Protein AF-A0A7X1ZJY3-F1 (afdb_monomer_lite)

Foldseek 3Di:
DVPLVVLVVLVVVCVVDLQDEEEDEDDDDLVVLLVSQVVSVVSVNHDDPSYAYEYEPPDPVCVVCVVSNVVSPHPYYDD

Sequence (79 aa):
MSFTLEIEAIRKVRGKYKNLRVMIPFVRTVDELARTVKIMESEGLKRSQDFKIWMMAEVPSNFIILEKFLEVGIDGISI

pLDDT: mean 85.09, std 5.5, range [47.81, 90.62]

Secondary structure (DSSP, 8-state):
-HHHHHHHHHHHHHHH-TT--EEE-S---HHHHHHHHHHHHHTT---BTTB-EEEE--SHHHHHTHHHHHHTT-SEEE-

Structure (mmCIF, N/CA/C/O backbone):
data_AF-A0A7X1ZJY3-F1
#
_entry.id   AF-A0A7X1ZJY3-F1
#
loop_
_atom_site.group_PDB
_atom_site.id
_atom_site.type_symbol
_atom_site.label_atom_id
_atom_site.label_alt_id
_atom_site.label_comp_id
_atom_site.label_asym_id
_atom_site.label_entity_id
_atom_site.label_seq_id
_atom_site.pdbx_PDB_ins_code
_atom_site.Cartn_x
_atom_site.Cartn_y
_atom_site.Cartn_z
_atom_site.occupancy
_atom_site.B_iso_or_equiv
_atom_site.auth_seq_id
_atom_site.auth_comp_id
_atom_site.auth_asym_id
_atom_site.auth_atom_id
_atom_site.pdbx_PDB_model_num
ATOM 1 N N . MET A 1 1 ? 15.281 0.131 12.009 1.00 47.81 1 MET A N 1
ATOM 2 C CA . MET A 1 1 ? 14.762 0.821 13.210 1.00 47.81 1 MET A CA 1
ATOM 3 C C . MET A 1 1 ? 13.782 1.956 12.874 1.00 47.81 1 MET A C 1
ATOM 5 O O . MET A 1 1 ? 12.770 2.019 13.548 1.00 47.81 1 MET A O 1
ATOM 9 N N . SER A 1 2 ? 13.990 2.781 11.829 1.00 72.19 2 SER A N 1
ATOM 10 C CA . SER A 1 2 ? 13.035 3.863 11.462 1.00 72.19 2 SER A CA 1
ATOM 11 C C . SER A 1 2 ? 11.660 3.353 10.999 1.00 72.19 2 SER A C 1
ATOM 13 O O . SER A 1 2 ? 10.638 3.727 11.560 1.00 72.19 2 SER A O 1
ATOM 15 N N . PHE A 1 3 ? 11.630 2.416 10.042 1.00 77.69 3 PHE A N 1
ATOM 16 C CA . PHE A 1 3 ? 10.383 2.016 9.373 1.00 77.69 3 PHE A CA 1
ATOM 17 C C . PHE A 1 3 ? 9.364 1.316 10.292 1.00 77.69 3 PHE A C 1
ATOM 19 O O . PHE A 1 3 ? 8.167 1.568 10.212 1.00 77.69 3 PHE A O 1
ATOM 26 N N . THR A 1 4 ? 9.825 0.480 11.227 1.00 80.50 4 THR A N 1
ATOM 27 C CA . THR A 1 4 ? 8.947 -0.191 12.201 1.00 80.50 4 THR A CA 1
ATOM 28 C C . THR A 1 4 ? 8.272 0.805 13.149 1.00 80.50 4 THR A C 1
ATOM 30 O O . THR A 1 4 ? 7.096 0.650 13.466 1.00 80.50 4 THR A O 1
ATOM 33 N N . LEU A 1 5 ? 8.979 1.865 13.562 1.00 85.75 5 LEU A N 1
ATOM 34 C CA . LEU A 1 5 ? 8.413 2.918 14.414 1.00 85.75 5 LEU A CA 1
ATOM 35 C C . LEU A 1 5 ? 7.366 3.750 13.662 1.00 85.75 5 LEU A C 1
ATOM 37 O O . LEU A 1 5 ? 6.327 4.093 14.229 1.00 85.75 5 LEU A O 1
ATOM 41 N N . GLU A 1 6 ? 7.605 4.032 12.378 1.00 85.88 6 GLU A N 1
ATOM 42 C CA . GLU A 1 6 ? 6.628 4.692 11.501 1.00 85.88 6 GLU A CA 1
ATOM 43 C C . GLU A 1 6 ? 5.361 3.839 11.349 1.00 85.88 6 GLU A C 1
ATOM 45 O O . GLU A 1 6 ? 4.247 4.343 11.518 1.00 85.88 6 GLU A O 1
ATOM 50 N N . ILE A 1 7 ? 5.515 2.530 11.127 1.00 87.19 7 ILE A N 1
ATOM 51 C CA . ILE A 1 7 ? 4.393 1.587 11.074 1.00 87.19 7 ILE A CA 1
ATOM 52 C C . ILE A 1 7 ? 3.629 1.557 12.404 1.00 87.19 7 ILE A C 1
ATOM 54 O O . ILE A 1 7 ? 2.395 1.608 12.408 1.00 87.19 7 ILE A O 1
ATOM 58 N N . GLU A 1 8 ? 4.324 1.519 13.541 1.00 87.38 8 GLU A N 1
ATOM 59 C CA . GLU A 1 8 ? 3.67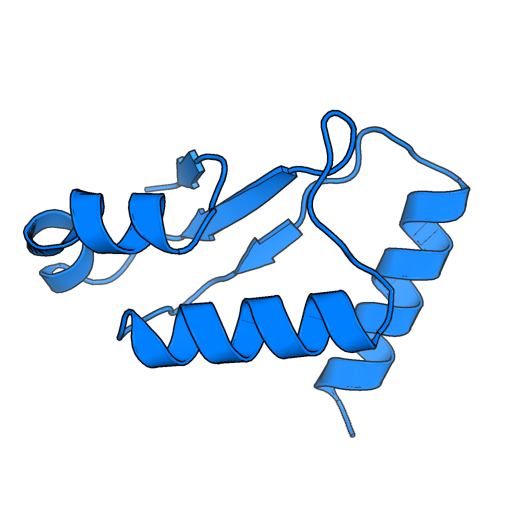6 1.524 14.853 1.00 87.38 8 GLU A CA 1
ATOM 60 C C . GLU A 1 8 ? 2.862 2.810 15.077 1.00 87.38 8 GLU A C 1
ATOM 62 O O . GLU A 1 8 ? 1.732 2.758 15.581 1.00 87.38 8 GLU A O 1
ATOM 67 N N . ALA A 1 9 ? 3.397 3.960 14.660 1.00 88.75 9 ALA A N 1
ATOM 68 C CA . ALA A 1 9 ? 2.695 5.237 14.714 1.00 88.75 9 ALA A CA 1
ATOM 69 C C . ALA A 1 9 ? 1.428 5.216 13.844 1.00 88.75 9 ALA A C 1
ATOM 71 O O . ALA A 1 9 ? 0.342 5.550 14.328 1.00 88.75 9 ALA A O 1
ATOM 72 N N . ILE A 1 10 ? 1.529 4.736 12.602 1.00 88.06 10 ILE A N 1
ATOM 73 C CA . ILE A 1 10 ? 0.383 4.576 11.694 1.00 88.06 10 ILE A CA 1
ATOM 74 C C . ILE A 1 10 ? -0.664 3.639 12.308 1.00 88.06 10 ILE A C 1
ATOM 76 O O . ILE A 1 10 ? -1.857 3.942 12.274 1.00 88.06 10 ILE A O 1
ATOM 80 N N . ARG A 1 11 ? -0.246 2.532 12.931 1.00 87.06 11 ARG A N 1
ATOM 81 C CA . ARG A 1 11 ? -1.146 1.579 13.599 1.00 87.06 11 ARG A CA 1
ATOM 82 C C . ARG A 1 11 ? -1.913 2.229 14.750 1.00 87.06 11 ARG A C 1
ATOM 84 O O . ARG A 1 11 ? -3.123 2.025 14.867 1.00 87.06 11 ARG A O 1
ATOM 91 N N . LYS A 1 12 ? -1.248 3.054 15.566 1.00 89.06 12 LYS A N 1
ATOM 92 C CA . LYS A 1 12 ? -1.894 3.825 16.645 1.00 89.06 12 LYS A CA 1
ATOM 93 C C . LYS A 1 12 ? -2.930 4.809 16.098 1.00 89.06 12 LYS A C 1
ATOM 95 O O . LYS A 1 12 ? -4.026 4.902 16.650 1.00 89.06 12 LYS A O 1
ATOM 100 N N . VAL A 1 13 ? -2.615 5.514 15.008 1.00 89.25 13 VAL A N 1
ATOM 101 C CA . VAL A 1 13 ? -3.544 6.461 14.364 1.00 89.25 13 VAL A CA 1
ATOM 102 C C . VAL A 1 13 ? -4.721 5.721 13.727 1.00 89.25 13 VAL A C 1
ATOM 104 O O . VAL A 1 13 ? -5.863 6.128 13.934 1.00 89.25 13 VAL A O 1
ATOM 107 N N . ARG A 1 14 ? -4.480 4.590 13.053 1.00 85.56 14 ARG A N 1
ATOM 108 C CA . ARG A 1 14 ? -5.525 3.719 12.484 1.00 85.56 14 ARG A CA 1
ATOM 109 C C . ARG A 1 14 ? -6.507 3.222 13.547 1.00 85.56 14 ARG A C 1
ATOM 111 O O . ARG A 1 14 ? -7.697 3.117 13.272 1.00 85.56 14 ARG A O 1
ATOM 118 N N . GLY A 1 15 ? -6.030 2.954 14.764 1.00 85.06 15 GLY A N 1
ATOM 119 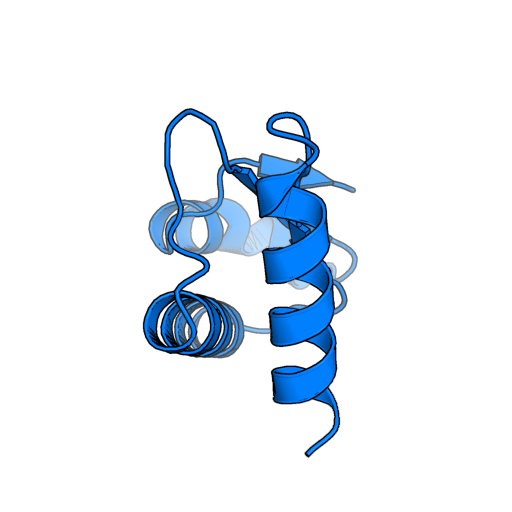C CA . GLY A 1 15 ? -6.892 2.585 15.891 1.00 85.06 15 GLY A CA 1
ATOM 120 C C . GLY A 1 15 ? -7.917 3.665 16.266 1.00 85.06 15 GLY A C 1
ATOM 121 O O . GLY A 1 15 ? -8.981 3.335 16.781 1.00 85.06 15 GLY A O 1
ATOM 122 N N . LYS A 1 16 ? -7.625 4.941 15.982 1.00 88.12 16 LYS A N 1
ATOM 123 C CA . LYS A 1 16 ? -8.523 6.081 16.236 1.00 88.12 16 LYS A CA 1
ATOM 124 C C . LYS A 1 16 ? -9.292 6.532 14.990 1.00 88.12 16 LYS A C 1
ATOM 126 O O . LYS A 1 16 ? -10.424 6.987 15.111 1.00 88.12 16 LYS A O 1
ATOM 131 N N . TYR A 1 17 ? -8.692 6.397 13.808 1.00 87.19 17 TYR A N 1
ATOM 132 C CA . TYR A 1 17 ? -9.215 6.904 12.541 1.00 87.19 17 TYR A CA 1
ATOM 133 C C . TYR A 1 17 ? -9.235 5.804 11.477 1.00 87.19 17 TYR A C 1
ATOM 135 O O . TYR A 1 17 ? -8.196 5.394 10.958 1.00 87.19 17 TYR A O 1
ATOM 143 N N . LYS A 1 18 ? -10.438 5.351 11.108 1.00 83.00 18 LYS A N 1
ATOM 144 C CA . LYS A 1 18 ? -10.635 4.311 10.083 1.00 83.00 18 LYS A CA 1
ATOM 145 C C . LYS A 1 18 ? -10.471 4.813 8.647 1.00 83.00 18 LYS A C 1
ATOM 147 O O . LYS A 1 18 ? -10.368 4.012 7.737 1.00 83.00 18 LYS A O 1
ATOM 152 N N . ASN A 1 19 ? -10.449 6.125 8.428 1.00 85.81 19 ASN A N 1
ATOM 153 C CA . ASN A 1 19 ? -10.265 6.735 7.109 1.00 85.81 19 ASN A CA 1
ATOM 154 C C . ASN A 1 19 ? -8.786 6.922 6.726 1.00 85.81 19 ASN A C 1
ATOM 156 O O . ASN A 1 19 ? -8.502 7.502 5.676 1.00 85.81 19 ASN A O 1
ATOM 160 N N . LEU A 1 20 ? -7.853 6.465 7.566 1.00 86.56 20 LEU A N 1
ATOM 161 C CA . LEU A 1 20 ? -6.426 6.567 7.299 1.00 86.56 20 LEU A CA 1
ATOM 162 C C . LEU A 1 20 ? -6.033 5.673 6.117 1.00 86.56 20 LEU A C 1
ATOM 164 O O . LEU A 1 20 ? -6.351 4.484 6.075 1.00 86.56 20 LEU A O 1
ATOM 168 N N . ARG A 1 21 ? -5.294 6.252 5.175 1.00 87.25 21 ARG A N 1
ATOM 169 C CA . ARG A 1 21 ? -4.706 5.562 4.024 1.00 87.25 21 ARG A CA 1
ATOM 170 C C . ARG A 1 21 ? -3.199 5.739 4.091 1.00 87.25 21 ARG A C 1
ATOM 172 O O . ARG A 1 21 ? -2.734 6.790 4.527 1.00 87.25 21 ARG A O 1
ATOM 179 N N . VAL A 1 22 ? -2.453 4.727 3.667 1.00 89.50 22 VAL A N 1
ATOM 180 C CA . VAL A 1 22 ? -0.990 4.816 3.572 1.00 89.50 22 VAL A CA 1
ATOM 181 C C . VAL A 1 22 ? -0.603 4.922 2.114 1.00 89.50 22 VAL A C 1
ATOM 183 O O . VAL A 1 22 ? -1.175 4.229 1.276 1.00 89.50 22 VAL A O 1
ATOM 186 N N . MET A 1 23 ? 0.365 5.784 1.832 1.00 90.19 23 MET A N 1
ATOM 187 C CA . MET A 1 23 ? 0.963 5.933 0.518 1.00 90.19 23 MET A CA 1
ATOM 188 C C . MET A 1 23 ? 2.446 5.586 0.603 1.00 90.19 23 MET A C 1
ATOM 190 O O . MET A 1 23 ? 3.135 6.076 1.495 1.00 90.19 23 MET A O 1
ATOM 194 N N . ILE A 1 24 ? 2.914 4.737 -0.307 1.00 88.56 24 ILE A N 1
ATOM 195 C CA . ILE A 1 24 ? 4.315 4.329 -0.409 1.00 88.56 24 ILE A CA 1
ATOM 196 C C . ILE A 1 24 ? 4.954 5.156 -1.536 1.00 88.56 24 ILE A C 1
ATOM 198 O O . ILE A 1 24 ? 4.591 4.958 -2.703 1.00 88.56 24 ILE A O 1
ATOM 202 N N . PRO A 1 25 ? 5.848 6.109 -1.214 1.00 87.56 25 PRO A N 1
ATOM 203 C CA . PRO A 1 25 ? 6.537 6.918 -2.213 1.00 87.56 25 PRO A CA 1
ATOM 204 C C . PRO A 1 25 ? 7.776 6.199 -2.769 1.00 87.56 25 PRO A C 1
ATOM 206 O O . PRO A 1 25 ? 8.218 5.193 -2.212 1.00 87.56 25 PRO A O 1
ATOM 209 N N . PHE A 1 26 ? 8.357 6.730 -3.851 1.00 83.00 26 PHE A N 1
ATOM 210 C CA . PHE A 1 26 ? 9.646 6.279 -4.407 1.00 83.00 26 PHE A CA 1
ATOM 211 C C . PHE A 1 26 ? 9.768 4.786 -4.766 1.00 83.00 26 PHE A C 1
ATOM 213 O O . PHE A 1 26 ? 10.870 4.239 -4.806 1.00 83.00 26 PHE A O 1
ATOM 220 N N . VAL A 1 27 ? 8.665 4.117 -5.099 1.00 84.38 27 VAL A N 1
ATOM 221 C CA . VAL A 1 27 ? 8.692 2.707 -5.508 1.00 84.38 27 VAL A CA 1
ATOM 222 C C . VAL A 1 27 ? 9.329 2.577 -6.893 1.00 84.38 27 VAL A C 1
ATOM 224 O O . VAL A 1 27 ? 8.823 3.139 -7.865 1.00 84.38 27 VAL A O 1
ATOM 227 N N . ARG A 1 28 ? 10.429 1.820 -6.996 1.00 85.44 28 ARG A N 1
ATOM 228 C CA . ARG A 1 28 ? 11.156 1.603 -8.265 1.00 85.44 28 ARG A CA 1
ATOM 229 C C . ARG A 1 28 ? 10.897 0.240 -8.890 1.00 85.44 28 ARG A C 1
ATOM 231 O O . ARG A 1 28 ? 11.032 0.082 -10.100 1.00 85.44 28 ARG A O 1
ATOM 238 N N . THR A 1 29 ? 10.578 -0.757 -8.067 1.00 86.06 29 THR A N 1
ATOM 239 C CA . THR A 1 29 ? 10.401 -2.146 -8.505 1.00 86.06 29 THR A CA 1
ATOM 240 C C . THR A 1 29 ? 9.218 -2.804 -7.804 1.00 86.06 29 THR A C 1
ATOM 242 O O . THR A 1 29 ? 8.892 -2.482 -6.661 1.00 86.06 29 THR A O 1
ATOM 245 N N . VAL A 1 30 ? 8.588 -3.757 -8.492 1.00 87.75 30 VAL A N 1
ATOM 246 C CA . VAL A 1 30 ? 7.444 -4.530 -7.982 1.00 87.75 30 VAL A CA 1
ATOM 247 C C . VAL A 1 30 ? 7.841 -5.338 -6.740 1.00 87.75 30 VAL A C 1
ATOM 249 O O . VAL A 1 30 ? 7.112 -5.348 -5.752 1.00 87.75 30 VAL A O 1
ATOM 252 N N . ASP A 1 31 ? 9.039 -5.929 -6.734 1.00 89.00 31 ASP A N 1
ATOM 253 C CA . ASP A 1 31 ? 9.586 -6.672 -5.592 1.00 89.00 31 ASP A CA 1
ATOM 254 C C . ASP A 1 31 ? 9.802 -5.817 -4.340 1.00 89.00 31 ASP A C 1
ATOM 256 O O . ASP A 1 31 ? 9.642 -6.285 -3.211 1.00 89.00 31 ASP A O 1
ATOM 260 N N . GLU A 1 32 ? 10.208 -4.560 -4.501 1.00 88.25 32 GLU A N 1
ATOM 261 C CA . GLU A 1 32 ? 10.351 -3.630 -3.380 1.00 88.25 32 GLU A CA 1
ATOM 262 C C . GLU A 1 32 ? 8.992 -3.297 -2.762 1.00 88.25 32 GLU A C 1
ATOM 264 O O . GLU A 1 32 ? 8.844 -3.359 -1.538 1.00 88.25 32 GLU A O 1
ATOM 269 N N . LEU A 1 33 ? 7.980 -3.053 -3.599 1.00 88.88 33 LEU A N 1
ATOM 270 C CA . LEU A 1 33 ? 6.613 -2.852 -3.131 1.00 88.88 33 LEU A CA 1
ATOM 271 C C . LEU A 1 33 ? 6.084 -4.094 -2.409 1.00 88.88 33 LEU A C 1
ATOM 273 O O . LEU A 1 33 ? 5.589 -3.984 -1.290 1.00 88.88 33 LEU A O 1
ATOM 277 N N . ALA A 1 34 ? 6.243 -5.276 -3.006 1.00 89.56 34 ALA A N 1
ATOM 278 C CA . ALA A 1 34 ? 5.776 -6.532 -2.429 1.00 89.56 34 ALA A CA 1
ATOM 279 C C . ALA A 1 34 ? 6.428 -6.815 -1.068 1.00 89.56 34 ALA A C 1
ATOM 281 O O . ALA A 1 34 ? 5.748 -7.194 -0.111 1.00 89.56 34 ALA A O 1
ATOM 282 N N . ARG A 1 35 ? 7.738 -6.568 -0.938 1.00 90.25 35 ARG A N 1
ATOM 283 C CA . ARG A 1 35 ? 8.448 -6.680 0.347 1.00 90.25 35 ARG A CA 1
ATOM 284 C C . ARG A 1 35 ? 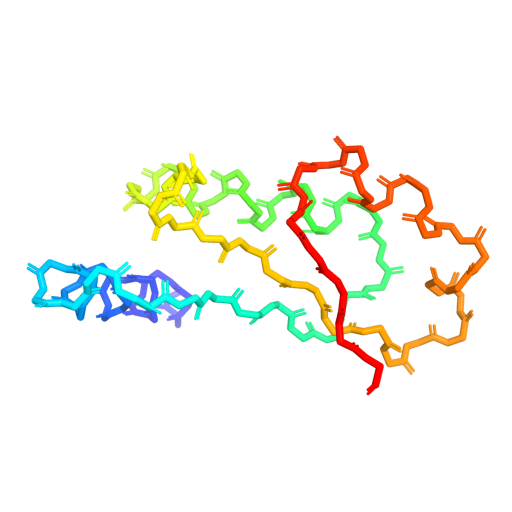7.939 -5.669 1.370 1.00 90.25 35 ARG A C 1
ATOM 286 O O . ARG A 1 35 ? 7.737 -6.040 2.523 1.00 90.25 35 ARG A O 1
ATOM 293 N N . THR A 1 36 ? 7.692 -4.431 0.954 1.00 88.75 36 THR A N 1
ATOM 294 C CA . THR A 1 36 ? 7.187 -3.365 1.833 1.00 88.75 36 THR A CA 1
ATOM 295 C C . THR A 1 36 ? 5.798 -3.700 2.365 1.00 88.75 36 THR A C 1
ATOM 297 O O . THR A 1 36 ? 5.579 -3.657 3.576 1.00 88.75 36 THR A O 1
ATOM 300 N N . VAL A 1 37 ? 4.884 -4.122 1.487 1.00 88.50 37 VAL A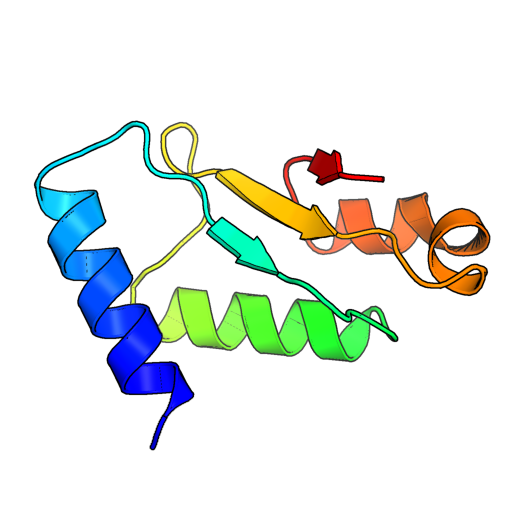 N 1
ATOM 301 C CA . VAL A 1 37 ? 3.537 -4.570 1.869 1.00 88.50 37 VAL A CA 1
ATOM 302 C C . VAL A 1 37 ? 3.622 -5.747 2.838 1.00 88.50 37 VAL A C 1
ATOM 304 O O . VAL A 1 37 ? 2.976 -5.719 3.880 1.00 88.50 37 VAL A O 1
ATOM 307 N N . LYS A 1 38 ? 4.485 -6.735 2.573 1.00 89.44 38 LYS A N 1
ATOM 308 C CA . LYS A 1 38 ? 4.673 -7.887 3.467 1.00 89.44 38 LYS A CA 1
ATOM 309 C C . LYS A 1 38 ? 5.168 -7.488 4.862 1.00 89.44 38 LYS A C 1
ATOM 311 O O . LYS A 1 38 ? 4.708 -8.052 5.853 1.00 89.44 38 LYS A O 1
ATOM 316 N N . ILE A 1 39 ? 6.077 -6.515 4.955 1.00 89.12 39 ILE A N 1
ATOM 317 C CA . ILE A 1 39 ? 6.547 -5.978 6.243 1.00 89.12 39 ILE A CA 1
ATOM 318 C C . ILE A 1 39 ? 5.395 -5.277 6.970 1.00 89.12 39 ILE A C 1
ATOM 320 O O . ILE A 1 39 ? 5.147 -5.558 8.142 1.00 89.12 39 ILE A O 1
ATOM 324 N N . MET A 1 40 ? 4.641 -4.423 6.273 1.00 88.38 40 MET A N 1
ATOM 325 C CA . MET A 1 40 ? 3.465 -3.763 6.848 1.00 88.38 40 MET A CA 1
ATOM 326 C C . MET A 1 40 ? 2.443 -4.780 7.369 1.00 88.38 40 MET A C 1
ATOM 328 O O . MET A 1 40 ? 1.930 -4.621 8.476 1.00 88.38 40 MET A O 1
ATOM 332 N N . GLU A 1 41 ? 2.184 -5.851 6.618 1.00 88.44 41 GLU A N 1
ATOM 333 C CA . GLU A 1 41 ? 1.307 -6.939 7.049 1.00 88.44 41 GLU A CA 1
ATOM 334 C C . GLU A 1 41 ? 1.832 -7.650 8.301 1.00 88.44 41 GLU A C 1
ATOM 336 O O . GLU A 1 41 ? 1.047 -7.880 9.224 1.00 88.44 41 GLU A O 1
ATOM 341 N N . SER A 1 42 ? 3.136 -7.954 8.375 1.00 88.31 42 SER A N 1
ATOM 342 C CA . SER A 1 42 ? 3.736 -8.596 9.558 1.00 88.31 42 SER A CA 1
ATOM 343 C C . SER A 1 42 ? 3.653 -7.740 10.822 1.00 88.31 42 SER A C 1
ATOM 345 O O . SER A 1 42 ? 3.535 -8.272 11.921 1.00 88.31 42 SER A O 1
ATOM 347 N N . GLU A 1 43 ? 3.620 -6.420 10.661 1.00 86.62 43 GLU A N 1
ATOM 348 C CA . GLU A 1 43 ? 3.473 -5.445 11.746 1.00 86.62 43 GLU A CA 1
ATOM 349 C C . GLU A 1 43 ? 1.990 -5.121 12.060 1.00 86.62 43 GLU A C 1
ATOM 351 O O . GLU A 1 43 ? 1.670 -4.240 12.865 1.00 86.62 43 GLU A O 1
ATOM 356 N N . GLY A 1 44 ? 1.047 -5.830 11.428 1.00 84.81 44 GLY A N 1
ATOM 357 C CA . GLY A 1 44 ? -0.393 -5.708 11.676 1.00 84.81 44 GLY A CA 1
ATOM 358 C C . GLY A 1 44 ? -1.106 -4.624 10.860 1.00 84.81 44 GLY A C 1
ATOM 359 O O . GLY A 1 44 ? -2.294 -4.371 11.079 1.00 84.81 44 GLY A O 1
ATOM 360 N N . LEU A 1 45 ? -0.435 -3.995 9.892 1.00 86.31 45 LEU A N 1
ATOM 361 C CA . LEU A 1 45 ? -1.040 -3.088 8.912 1.00 86.31 45 LEU A CA 1
ATOM 362 C C . LEU A 1 45 ? -1.422 -3.839 7.634 1.00 86.31 45 LEU A C 1
ATOM 364 O O . LEU A 1 45 ? -0.883 -3.604 6.556 1.00 86.31 45 LEU A O 1
ATOM 368 N N . LYS A 1 46 ? -2.410 -4.727 7.757 1.00 86.69 46 LYS A N 1
ATOM 369 C CA . LYS A 1 46 ? -2.960 -5.452 6.610 1.00 86.69 46 LYS A CA 1
ATOM 370 C C . LYS A 1 46 ? -3.974 -4.614 5.831 1.00 86.69 46 LYS A C 1
ATOM 372 O O . LYS A 1 46 ? -4.813 -3.929 6.440 1.00 86.69 46 LYS A O 1
ATOM 377 N N . ARG A 1 47 ? -3.911 -4.711 4.498 1.00 86.44 47 ARG A N 1
ATOM 378 C CA . ARG A 1 47 ? -4.917 -4.182 3.567 1.00 86.44 47 ARG A CA 1
ATOM 379 C C . ARG A 1 47 ? -6.295 -4.769 3.875 1.00 86.44 47 ARG A C 1
ATOM 381 O O . ARG A 1 47 ? -6.441 -5.964 4.123 1.00 86.44 47 ARG A O 1
ATOM 388 N N . SER A 1 48 ? -7.313 -3.919 3.882 1.00 84.56 48 SER A N 1
ATOM 389 C CA . SER A 1 48 ? -8.709 -4.299 4.146 1.00 84.56 48 SER A CA 1
ATOM 390 C C . SER A 1 48 ? -9.649 -3.280 3.500 1.00 84.56 48 SER A C 1
ATOM 392 O O . SER A 1 48 ? -9.183 -2.244 3.038 1.00 84.56 48 SER A O 1
ATOM 394 N N . GLN A 1 49 ? -10.965 -3.517 3.499 1.00 81.19 49 GLN A N 1
ATOM 395 C CA . GLN A 1 49 ? -11.929 -2.544 2.953 1.00 81.19 49 GLN A CA 1
ATOM 396 C C . GLN A 1 49 ? -11.784 -1.139 3.570 1.00 81.19 49 GLN A C 1
ATOM 398 O O . GLN A 1 49 ? -11.895 -0.141 2.857 1.00 81.19 49 GLN A O 1
ATOM 403 N N . ASP A 1 50 ? -11.443 -1.078 4.860 1.00 84.25 50 ASP A N 1
ATOM 404 C CA . ASP A 1 50 ? -11.257 0.169 5.608 1.00 84.25 50 ASP A CA 1
ATOM 405 C C . ASP A 1 50 ? -9.818 0.711 5.546 1.00 84.25 50 ASP A C 1
ATOM 407 O O . ASP A 1 50 ? -9.564 1.835 5.961 1.00 84.25 50 ASP A O 1
ATOM 411 N N . PHE A 1 51 ? -8.850 -0.064 5.047 1.00 87.38 51 PHE A N 1
ATOM 412 C CA . PHE A 1 51 ? -7.444 0.345 4.996 1.00 87.38 51 PHE A CA 1
ATOM 413 C C . PHE A 1 51 ? -6.858 0.095 3.619 1.00 87.38 51 PHE A C 1
ATOM 415 O O . PHE A 1 51 ? -6.534 -1.042 3.264 1.00 87.38 51 PHE A O 1
ATOM 42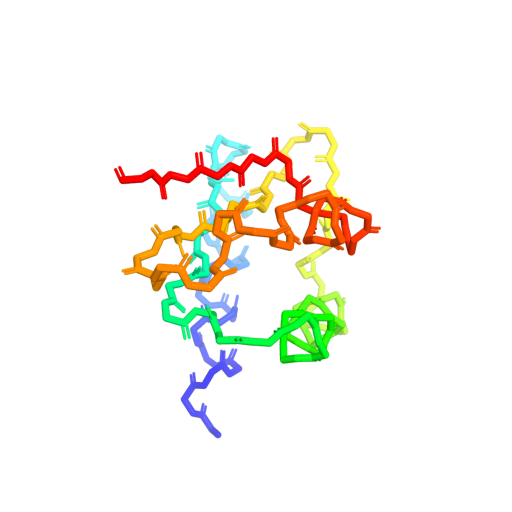2 N N . LYS A 1 52 ? -6.720 1.196 2.881 1.00 89.50 52 LYS A N 1
ATOM 423 C CA . LYS A 1 52 ? -6.243 1.206 1.504 1.00 89.50 52 LYS A CA 1
ATOM 424 C C . LYS A 1 52 ? -4.767 1.567 1.438 1.00 89.50 52 LYS A C 1
ATOM 426 O O . LYS A 1 52 ? -4.344 2.532 2.086 1.00 89.50 52 LYS A O 1
ATOM 431 N N . ILE A 1 53 ? -4.022 0.830 0.622 1.00 90.31 53 ILE A N 1
ATOM 432 C CA . ILE A 1 53 ? -2.603 1.081 0.352 1.00 90.31 53 ILE A CA 1
ATOM 433 C C . ILE A 1 53 ? -2.480 1.730 -1.022 1.00 90.31 53 ILE A C 1
ATOM 435 O O . ILE A 1 53 ? -3.005 1.219 -2.007 1.00 90.31 53 ILE A O 1
ATOM 439 N N . TRP A 1 54 ? -1.791 2.860 -1.075 1.00 90.62 54 TRP A N 1
ATOM 440 C CA . TRP A 1 54 ? -1.571 3.643 -2.282 1.00 90.62 54 TRP A CA 1
ATOM 441 C C . TRP A 1 54 ? -0.091 3.648 -2.639 1.00 90.62 54 TRP A C 1
ATOM 443 O O . TRP A 1 54 ? 0.772 3.580 -1.763 1.00 90.62 54 TRP A O 1
ATOM 453 N N . MET A 1 55 ? 0.205 3.759 -3.925 1.00 89.25 55 MET A N 1
ATOM 454 C CA . MET A 1 55 ? 1.564 3.927 -4.433 1.00 89.25 55 MET A CA 1
ATOM 455 C C . MET A 1 55 ? 1.698 5.287 -5.111 1.00 89.25 55 MET A C 1
ATOM 457 O O . MET A 1 55 ? 0.813 5.689 -5.862 1.00 89.25 55 MET A O 1
ATOM 461 N N . MET A 1 56 ? 2.811 5.980 -4.883 1.00 88.44 56 MET A N 1
ATOM 462 C CA . MET A 1 56 ? 3.138 7.183 -5.647 1.00 88.44 56 MET A CA 1
ATOM 463 C C . MET A 1 56 ? 3.900 6.796 -6.925 1.00 88.44 56 MET A C 1
ATOM 465 O O . MET A 1 56 ? 4.937 6.130 -6.871 1.00 88.44 56 MET A O 1
ATOM 469 N N . ALA A 1 57 ? 3.367 7.169 -8.085 1.00 83.12 57 ALA A N 1
ATOM 470 C CA . ALA A 1 57 ? 3.883 6.832 -9.407 1.00 83.12 57 ALA A CA 1
ATOM 471 C C . ALA A 1 57 ? 4.778 7.957 -9.957 1.00 83.12 57 ALA A C 1
ATOM 473 O O . ALA A 1 57 ? 4.463 8.587 -10.959 1.00 83.12 57 ALA A O 1
ATOM 474 N N . GLU A 1 58 ? 5.914 8.198 -9.301 1.00 80.38 58 GLU A N 1
ATOM 475 C CA . GLU A 1 58 ? 6.825 9.306 -9.652 1.00 80.38 58 GLU A CA 1
ATOM 476 C C . GLU A 1 58 ? 7.894 8.917 -10.689 1.00 80.38 58 GLU A C 1
ATOM 478 O O . GLU A 1 58 ? 8.528 9.773 -11.302 1.00 80.38 58 GLU A O 1
ATOM 483 N N . VAL A 1 59 ? 8.127 7.615 -10.889 1.00 80.94 59 VAL A N 1
ATOM 484 C CA . VAL A 1 59 ? 9.170 7.107 -11.790 1.00 80.94 59 VAL A CA 1
ATOM 485 C C . VAL A 1 59 ? 8.555 6.767 -13.153 1.00 80.94 59 VAL A C 1
ATOM 487 O O . VAL A 1 59 ? 7.591 6.001 -13.190 1.00 80.94 59 VAL A O 1
ATOM 490 N N . PRO A 1 60 ? 9.121 7.228 -14.289 1.00 78.44 60 PRO A N 1
ATOM 491 C CA . PRO A 1 60 ? 8.590 6.939 -15.626 1.00 78.44 60 PRO A CA 1
ATOM 492 C C . PRO A 1 60 ? 8.392 5.444 -15.921 1.00 78.44 60 PRO A C 1
ATOM 494 O O . PRO A 1 60 ? 7.446 5.060 -16.603 1.00 78.44 60 PRO A O 1
ATOM 497 N N . SER A 1 61 ? 9.246 4.580 -15.363 1.00 79.88 61 SER A N 1
ATOM 498 C CA . SER A 1 61 ? 9.109 3.126 -15.487 1.00 79.88 61 SER A CA 1
ATOM 499 C C . SER A 1 61 ? 7.809 2.594 -14.887 1.00 79.88 61 SER A C 1
ATOM 501 O O . SER A 1 61 ? 7.285 1.605 -15.390 1.00 79.88 61 SER A O 1
ATOM 503 N N . ASN A 1 62 ? 7.260 3.246 -13.855 1.00 79.62 62 ASN A N 1
ATOM 504 C CA . ASN A 1 62 ? 6.072 2.774 -13.142 1.00 79.62 62 ASN A CA 1
ATOM 505 C C . ASN A 1 62 ? 4.821 2.784 -14.017 1.00 79.62 62 ASN A C 1
ATOM 507 O O . ASN A 1 62 ? 3.972 1.913 -13.860 1.00 79.62 62 ASN A O 1
ATOM 511 N N . PHE A 1 63 ? 4.743 3.708 -14.975 1.00 79.94 63 PHE A N 1
ATOM 512 C CA . PHE A 1 63 ? 3.640 3.778 -15.933 1.00 79.94 63 PHE A CA 1
ATOM 513 C C . PHE A 1 63 ? 3.618 2.576 -16.882 1.00 79.94 63 PHE A C 1
ATOM 515 O O . PHE A 1 63 ? 2.550 2.133 -17.286 1.00 79.94 63 PHE A O 1
ATOM 522 N N . ILE A 1 64 ? 4.789 2.018 -17.205 1.00 81.62 64 ILE A N 1
ATOM 523 C CA . ILE A 1 64 ? 4.924 0.887 -18.134 1.00 81.62 64 ILE A CA 1
ATOM 524 C C . ILE A 1 64 ? 4.522 -0.432 -17.461 1.00 81.62 64 ILE A C 1
ATOM 526 O O . ILE A 1 64 ? 3.974 -1.320 -18.105 1.00 81.62 64 ILE A O 1
ATOM 530 N N . ILE A 1 65 ? 4.797 -0.573 -16.162 1.00 82.25 65 ILE A N 1
ATOM 531 C CA . ILE A 1 65 ? 4.560 -1.807 -15.390 1.00 82.25 65 ILE A CA 1
ATOM 532 C C . ILE A 1 65 ? 3.437 -1.647 -14.360 1.00 82.25 65 ILE A C 1
ATOM 534 O O . ILE A 1 65 ? 3.395 -2.367 -13.363 1.00 82.25 65 ILE A O 1
ATOM 538 N N . LEU A 1 66 ? 2.528 -0.701 -14.596 1.00 82.25 66 LEU A N 1
ATOM 539 C CA . LEU A 1 66 ? 1.495 -0.321 -13.641 1.00 82.25 66 LEU A CA 1
ATOM 540 C C . LEU A 1 66 ? 0.591 -1.496 -13.247 1.00 82.25 66 LEU A C 1
ATOM 542 O O . LEU A 1 66 ? 0.279 -1.671 -12.072 1.00 82.25 66 LEU A O 1
ATOM 546 N N . GLU A 1 67 ? 0.223 -2.331 -14.217 1.00 83.94 67 GLU A N 1
ATOM 547 C CA . GLU A 1 67 ? -0.605 -3.521 -13.992 1.00 83.94 67 GLU A CA 1
ATOM 548 C C . GLU A 1 67 ? 0.034 -4.471 -12.971 1.00 83.94 67 GLU A C 1
ATOM 550 O O . GLU A 1 67 ? -0.628 -4.925 -12.041 1.00 83.94 67 GLU A O 1
ATOM 555 N N . LYS A 1 68 ? 1.357 -4.663 -13.050 1.00 85.88 68 LYS A N 1
ATOM 556 C CA . LYS A 1 68 ? 2.098 -5.502 -12.099 1.00 85.88 68 LYS A CA 1
ATOM 557 C C . LYS A 1 68 ? 2.084 -4.926 -10.689 1.00 85.88 68 LYS A C 1
ATOM 559 O O . LYS A 1 68 ? 2.067 -5.676 -9.720 1.00 85.88 68 LYS A O 1
ATOM 564 N N . PHE A 1 69 ? 2.095 -3.601 -10.553 1.00 84.56 69 PHE A N 1
ATOM 565 C CA . PHE A 1 69 ? 1.973 -2.966 -9.244 1.00 84.56 69 PHE A CA 1
ATOM 566 C C . PHE A 1 69 ? 0.575 -3.160 -8.649 1.00 84.56 69 PHE A C 1
ATOM 568 O O . PHE A 1 69 ? 0.471 -3.446 -7.458 1.00 84.56 69 PHE A O 1
ATOM 575 N N . LEU A 1 70 ? -0.482 -3.082 -9.465 1.00 83.81 70 LEU A N 1
ATOM 576 C CA . LEU A 1 70 ? -1.856 -3.372 -9.034 1.00 83.81 70 LEU A CA 1
ATOM 577 C C . LEU A 1 70 ? -2.005 -4.825 -8.542 1.00 83.81 70 LEU A C 1
ATOM 579 O O . LEU A 1 70 ? -2.652 -5.054 -7.518 1.00 83.81 70 LEU A O 1
ATOM 583 N N . GLU A 1 71 ? -1.347 -5.787 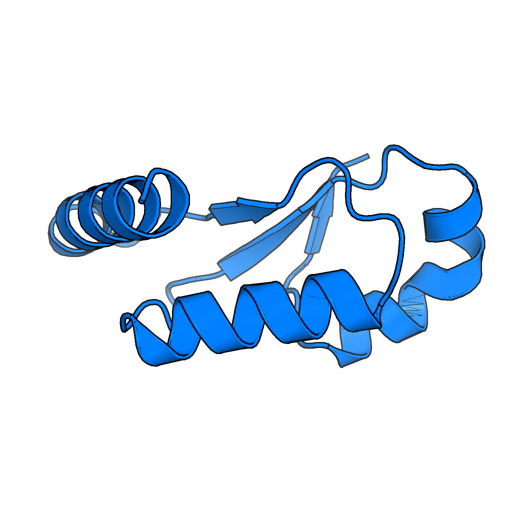-9.197 1.00 86.00 71 GLU A N 1
ATOM 584 C CA . GLU A 1 71 ? -1.337 -7.206 -8.796 1.00 86.00 71 GLU A CA 1
ATOM 585 C C . GLU A 1 71 ? -0.701 -7.464 -7.419 1.00 86.00 71 GLU A C 1
ATOM 587 O O . GLU A 1 71 ? -1.134 -8.370 -6.707 1.00 86.00 71 GLU A O 1
ATOM 592 N N . VAL A 1 72 ? 0.269 -6.646 -6.988 1.00 83.75 72 VAL A N 1
ATOM 593 C CA . VAL A 1 72 ? 0.874 -6.739 -5.638 1.00 83.75 72 VAL A CA 1
ATOM 594 C C . VAL A 1 72 ? -0.141 -6.438 -4.531 1.00 83.75 72 VAL A C 1
ATOM 596 O O . VAL A 1 72 ? 0.061 -6.806 -3.372 1.00 83.75 72 VAL A O 1
ATOM 599 N N . GLY A 1 73 ? -1.260 -5.803 -4.881 1.00 81.06 73 GLY A N 1
ATOM 600 C CA . GLY A 1 73 ? -2.353 -5.541 -3.961 1.00 81.06 73 GLY A CA 1
ATOM 601 C C . GLY A 1 73 ? -2.376 -4.115 -3.430 1.00 81.06 73 GLY A C 1
ATOM 602 O O . GLY A 1 73 ? -2.741 -3.918 -2.275 1.00 81.06 73 GLY A O 1
ATOM 603 N N . ILE A 1 74 ? -2.035 -3.129 -4.258 1.00 84.88 74 ILE A N 1
ATOM 604 C CA . ILE A 1 74 ? -2.355 -1.719 -3.989 1.00 84.88 74 ILE A CA 1
ATOM 605 C C . ILE A 1 74 ? -3.792 -1.403 -4.419 1.00 84.88 74 ILE A C 1
ATOM 607 O O . ILE A 1 74 ? -4.335 -2.002 -5.343 1.00 84.88 74 ILE A O 1
ATOM 611 N N . ASP A 1 75 ? -4.421 -0.453 -3.736 1.00 87.19 75 ASP A N 1
ATOM 612 C CA . ASP A 1 75 ? -5.789 0.002 -4.008 1.00 87.19 75 ASP A CA 1
ATOM 613 C C . ASP A 1 75 ? -5.850 1.174 -4.988 1.00 87.19 75 ASP A C 1
ATOM 615 O O . ASP A 1 75 ? -6.928 1.527 -5.467 1.00 87.19 75 ASP A O 1
ATOM 619 N N . GLY A 1 76 ? -4.711 1.806 -5.254 1.00 84.62 76 GLY A N 1
ATOM 620 C CA . GLY A 1 76 ? -4.634 2.931 -6.163 1.00 84.62 76 GLY A CA 1
ATOM 621 C C . GLY A 1 76 ? -3.226 3.482 -6.298 1.00 84.62 76 GLY A C 1
ATOM 622 O O . GLY A 1 76 ? -2.314 3.152 -5.534 1.00 84.62 76 GLY A O 1
ATOM 623 N N . ILE A 1 77 ? -3.086 4.357 -7.282 1.00 85.56 77 ILE A N 1
ATOM 624 C CA . ILE A 1 77 ? -1.875 5.121 -7.541 1.00 85.56 77 ILE A CA 1
ATOM 625 C C . ILE A 1 77 ? -2.173 6.612 -7.440 1.00 85.56 77 ILE A C 1
ATOM 627 O O . ILE A 1 77 ? -3.276 7.052 -7.768 1.00 85.56 77 ILE A O 1
ATOM 631 N N . SER A 1 78 ? -1.185 7.376 -6.995 1.00 82.75 78 SER A N 1
ATOM 632 C CA . SER A 1 78 ? -1.161 8.833 -7.099 1.00 82.75 78 SER A CA 1
ATOM 633 C C . SER A 1 78 ? -0.034 9.220 -8.044 1.00 82.75 78 SER A C 1
ATOM 635 O O . SER A 1 78 ? 1.074 8.713 -7.885 1.00 82.75 78 SER A O 1
ATOM 637 N N . ILE A 1 79 ? -0.325 10.083 -9.012 1.00 78.56 79 ILE A N 1
ATOM 638 C CA . ILE A 1 79 ? 0.643 10.631 -9.973 1.00 78.56 79 ILE A CA 1
ATOM 639 C C . ILE A 1 79 ? 0.997 12.050 -9.540 1.00 78.56 79 ILE A C 1
ATOM 641 O O . ILE A 1 79 ? 0.057 12.758 -9.112 1.00 78.56 79 ILE A O 1
#

Radius of gyration: 12.46 Å; chains: 1; bounding box: 27×19×35 Å